Protein AF-A0AAD9B780-F1 (afdb_monomer)

InterPro domains:
  IPR011009 Protein kinase-like domain superfamily [SSF56112] (60-130)
  IPR047173 STE20-related kinase adapter protein alpha/beta-like [PTHR48014] (1-118)

Mean predicted aligned error: 17.2 Å

Solvent-accessible surface area (backbone atoms only — not comparable to full-atom values): 10379 Å² total; per-residue (Å²): 110,70,64,44,56,73,74,63,62,71,88,77,74,82,20,52,88,71,48,61,75,76,69,75,62,65,63,80,78,76,75,70,79,78,78,80,82,80,93,77,97,66,101,65,85,76,75,74,82,68,77,72,67,54,92,84,85,54,67,63,72,56,74,41,75,77,57,70,48,52,53,54,52,50,54,45,74,58,47,84,53,67,89,76,34,73,52,71,81,60,52,67,71,35,73,55,54,70,75,67,84,65,59,62,91,74,48,46,69,66,73,45,56,92,61,74,83,90,82,81,75,92,82,69,76,90,75,79,57,75,64,56,57,56,53,49,53,57,57,57,74,69,60,82,76,80,81,81,90,126

pLDDT: mean 75.27, std 20.15, range [36.12, 98.19]

Sequence (150 aa):
MLLEKLNGTVPCLLDTTTIPPEELSMTPSRSGADSGICEGPGAGSVRHSNGEPSSSSGGHPYNRTFSPHFHAFVELCLQRDPEKRPSATTLTGHPFFKQIKRRPSEALPELLRPVTPITNFEGTQPQDSNSGLASLESGLSHLEVDDWDF

Structure (mmCIF, N/CA/C/O backbone):
data_AF-A0AAD9B780-F1
#
_entry.id   AF-A0AAD9B780-F1
#
loop_
_atom_site.group_PDB
_atom_site.id
_atom_site.type_symbol
_atom_site.label_atom_id
_atom_site.label_alt_id
_atom_site.label_comp_id
_atom_site.label_asym_id
_atom_site.label_entity_id
_atom_site.label_seq_id
_atom_site.pdbx_PDB_ins_code
_atom_site.Cartn_x
_atom_site.Cartn_y
_atom_site.Cartn_z
_atom_site.occupancy
_atom_site.B_iso_or_equiv
_atom_site.auth_seq_id
_atom_site.auth_comp_id
_atom_site.auth_asym_id
_atom_site.auth_atom_id
_atom_site.pdbx_PDB_model_num
ATOM 1 N N . MET A 1 1 ? 0.316 -17.273 13.402 1.00 70.88 1 MET A N 1
ATOM 2 C CA . MET A 1 1 ? -0.607 -16.386 12.657 1.00 70.88 1 MET A CA 1
ATOM 3 C C . MET A 1 1 ? -1.888 -16.036 13.399 1.00 70.88 1 MET A C 1
ATOM 5 O O . MET A 1 1 ? -2.131 -14.850 13.587 1.00 70.88 1 MET A O 1
ATOM 9 N N . LEU A 1 2 ? -2.715 -16.995 13.842 1.00 89.62 2 LEU A N 1
ATOM 10 C CA . LEU A 1 2 ? -3.921 -16.642 14.615 1.00 89.62 2 LEU A CA 1
ATOM 11 C C . LEU A 1 2 ? -3.565 -15.976 15.953 1.00 89.62 2 LEU A C 1
ATOM 13 O O . LEU A 1 2 ? -4.076 -14.904 16.257 1.00 89.62 2 LEU A O 1
ATOM 17 N N . LEU A 1 3 ? -2.631 -16.571 16.703 1.00 92.81 3 LEU A N 1
ATOM 18 C CA . LEU A 1 3 ? -2.196 -16.045 17.997 1.00 92.81 3 LEU A CA 1
ATOM 19 C C . LEU A 1 3 ? -1.616 -14.625 17.892 1.00 92.81 3 LEU A C 1
ATOM 21 O O . LEU A 1 3 ? -1.966 -13.771 18.691 1.00 92.81 3 LEU A O 1
ATOM 25 N N . GLU A 1 4 ? -0.813 -14.336 16.866 1.00 91.31 4 GLU A N 1
ATOM 26 C CA . GLU A 1 4 ? -0.251 -12.995 16.617 1.00 91.31 4 GLU A CA 1
ATOM 27 C C . GLU A 1 4 ? -1.352 -11.950 16.392 1.00 91.31 4 GLU A C 1
ATOM 29 O O . GLU A 1 4 ? -1.335 -10.876 16.995 1.00 91.31 4 GLU A O 1
ATOM 34 N N . LYS A 1 5 ? -2.368 -12.290 15.585 1.00 90.38 5 LYS A N 1
ATOM 35 C CA . LYS A 1 5 ? -3.532 -11.420 15.362 1.00 90.38 5 LYS A CA 1
ATOM 36 C C . LYS A 1 5 ? -4.321 -11.193 16.650 1.00 90.38 5 LYS A C 1
ATOM 38 O O . LYS A 1 5 ? -4.708 -10.061 16.930 1.00 90.38 5 LYS A O 1
ATOM 43 N N . LEU A 1 6 ? -4.546 -12.243 17.444 1.00 90.25 6 LEU A N 1
ATOM 44 C CA . LEU A 1 6 ? -5.260 -12.142 18.721 1.00 90.25 6 LEU A CA 1
ATOM 45 C C . LEU A 1 6 ? -4.480 -11.308 19.742 1.00 90.25 6 LEU A C 1
ATOM 47 O O . LEU A 1 6 ? -5.077 -10.444 20.386 1.00 90.25 6 LEU A O 1
ATOM 51 N N . ASN A 1 7 ? -3.159 -11.472 19.792 1.00 91.50 7 ASN A N 1
ATOM 52 C CA . ASN A 1 7 ? -2.253 -10.722 20.663 1.00 91.50 7 ASN A CA 1
ATOM 53 C C . ASN A 1 7 ? -2.097 -9.251 20.254 1.00 91.50 7 ASN A C 1
ATOM 55 O O . ASN A 1 7 ? -1.564 -8.458 21.020 1.00 91.50 7 ASN A O 1
ATOM 59 N N . GLY A 1 8 ? -2.588 -8.863 19.073 1.00 88.56 8 GLY A N 1
ATOM 60 C CA . GLY A 1 8 ? -2.536 -7.477 18.608 1.00 88.56 8 GLY A CA 1
ATOM 61 C C . GLY A 1 8 ? -1.201 -7.086 17.998 1.00 88.56 8 GLY A C 1
ATOM 62 O O . GLY A 1 8 ? -0.944 -5.900 17.827 1.00 88.56 8 GLY A O 1
ATOM 63 N N . THR A 1 9 ? -0.377 -8.063 17.624 1.00 90.44 9 THR A N 1
ATOM 64 C CA . THR A 1 9 ? 0.803 -7.811 16.804 1.00 90.44 9 THR A CA 1
ATOM 65 C C . THR A 1 9 ? 0.348 -7.316 15.430 1.00 90.44 9 THR A C 1
ATOM 67 O O . THR A 1 9 ? -0.381 -8.012 14.717 1.00 90.44 9 THR A O 1
ATOM 70 N N . VAL A 1 10 ? 0.770 -6.107 15.059 1.00 90.06 10 VAL A N 1
ATOM 71 C CA . VAL A 1 10 ? 0.469 -5.497 13.759 1.00 90.06 10 VAL A CA 1
ATOM 72 C C . VAL A 1 10 ? 1.735 -5.542 12.901 1.00 90.06 10 VAL A C 1
ATOM 74 O O . VAL A 1 10 ? 2.767 -5.042 13.345 1.00 90.06 10 VAL A O 1
ATOM 77 N N . PRO A 1 11 ? 1.700 -6.143 11.697 1.00 91.75 11 PRO A N 1
ATOM 78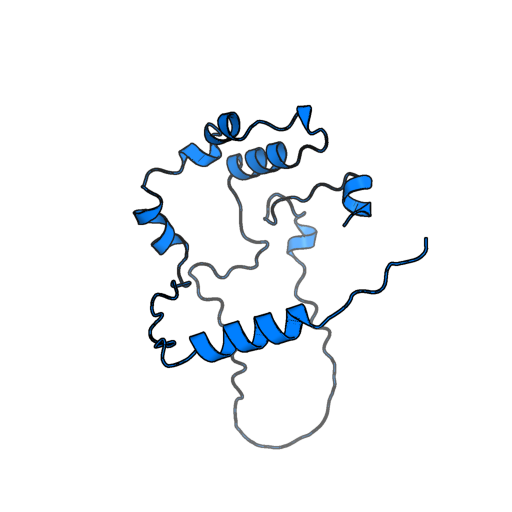 C CA . PRO A 1 11 ? 2.862 -6.146 10.819 1.00 91.75 11 PRO A CA 1
ATOM 79 C C . PRO A 1 11 ? 3.154 -4.730 10.310 1.00 91.75 11 PRO A C 1
ATOM 81 O O . PRO A 1 11 ? 2.234 -3.963 10.033 1.00 91.75 11 PRO A O 1
ATOM 84 N N . CYS A 1 12 ? 4.431 -4.398 10.142 1.00 91.19 12 CYS A N 1
ATOM 85 C CA . CYS A 1 12 ? 4.885 -3.131 9.573 1.00 91.19 12 CYS A CA 1
ATOM 86 C C . CYS A 1 12 ? 5.643 -3.353 8.254 1.00 91.19 12 CYS A C 1
ATOM 88 O O . CYS A 1 12 ? 6.025 -4.474 7.903 1.00 91.19 12 CYS A O 1
ATOM 90 N N . LEU A 1 13 ? 5.819 -2.280 7.482 1.00 92.50 13 LEU A N 1
ATOM 91 C CA . LEU A 1 13 ? 6.585 -2.319 6.240 1.00 92.50 13 LEU A CA 1
ATOM 92 C C . LEU A 1 13 ? 8.066 -2.499 6.543 1.00 92.50 13 LEU A C 1
ATOM 94 O O . LEU A 1 13 ? 8.645 -1.666 7.216 1.00 92.50 13 LEU A O 1
ATOM 98 N N . LEU A 1 14 ? 8.687 -3.533 5.981 1.00 89.88 14 LEU A N 1
ATOM 99 C CA . LEU A 1 14 ? 10.091 -3.835 6.239 1.00 89.88 14 LEU A CA 1
ATOM 100 C C . LEU A 1 14 ? 11.034 -2.835 5.550 1.00 89.88 14 LEU A C 1
ATOM 102 O O . LEU A 1 14 ? 11.346 -2.997 4.359 1.00 89.88 14 LEU A O 1
ATOM 106 N N . ASP A 1 15 ? 11.460 -1.817 6.296 1.00 89.62 15 ASP A N 1
ATOM 107 C CA . ASP A 1 15 ? 12.358 -0.750 5.855 1.00 89.62 15 ASP A CA 1
ATOM 108 C C . ASP A 1 15 ? 13.166 -0.142 7.021 1.00 89.62 15 ASP A C 1
ATOM 110 O O . ASP A 1 15 ? 12.941 -0.449 8.190 1.00 89.62 15 ASP A O 1
ATOM 114 N N . THR A 1 16 ? 14.107 0.745 6.700 1.00 88.19 16 THR A N 1
ATOM 115 C CA . THR A 1 16 ? 14.955 1.451 7.686 1.00 88.19 16 THR A CA 1
ATOM 116 C C . THR A 1 16 ? 14.193 2.250 8.749 1.00 88.19 16 THR A C 1
ATOM 118 O O . THR A 1 16 ? 14.769 2.575 9.780 1.00 88.19 16 THR A O 1
ATOM 121 N N . THR A 1 17 ? 12.925 2.606 8.521 1.00 85.25 17 THR A N 1
ATOM 122 C CA . THR A 1 17 ? 12.140 3.432 9.456 1.00 85.25 17 THR A CA 1
ATOM 123 C C . THR A 1 17 ? 11.408 2.615 10.516 1.00 85.25 17 THR A C 1
ATOM 125 O O . THR A 1 17 ? 10.917 3.179 11.491 1.00 85.25 17 THR A O 1
ATOM 128 N N . THR A 1 18 ? 11.332 1.297 10.337 1.00 83.75 18 THR A N 1
ATOM 129 C CA . THR A 1 18 ? 10.568 0.382 11.200 1.00 83.75 18 THR A CA 1
ATOM 130 C C . THR A 1 18 ? 11.446 -0.587 11.982 1.00 83.75 18 THR A C 1
ATOM 132 O O . THR A 1 18 ? 10.956 -1.232 12.907 1.00 83.75 18 THR A O 1
ATOM 135 N N . ILE A 1 19 ? 12.729 -0.677 11.630 1.00 77.00 19 ILE A N 1
ATOM 136 C CA . ILE A 1 19 ? 13.709 -1.569 12.246 1.00 77.00 19 ILE A CA 1
ATOM 137 C C . ILE A 1 19 ? 14.711 -0.713 13.031 1.00 77.0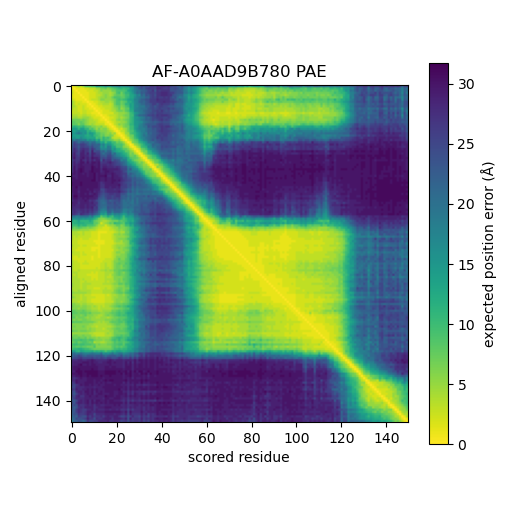0 19 ILE A C 1
ATOM 139 O O . ILE A 1 19 ? 15.265 0.231 12.459 1.00 77.00 19 ILE A O 1
ATOM 143 N N . PRO A 1 20 ? 14.962 -1.006 14.318 1.00 70.62 20 PRO A N 1
ATOM 144 C CA . PRO A 1 20 ? 15.950 -0.274 15.099 1.00 70.62 20 PRO A CA 1
ATOM 145 C C . PRO A 1 20 ? 17.363 -0.427 14.497 1.00 70.62 20 PRO A C 1
ATOM 147 O O . PRO A 1 20 ? 17.689 -1.489 13.957 1.00 70.62 20 PRO A O 1
ATOM 150 N N . PRO A 1 21 ? 18.225 0.606 14.582 1.00 65.38 21 PRO A N 1
ATOM 151 C CA . PRO A 1 21 ? 19.557 0.603 13.967 1.00 65.38 21 PRO A CA 1
ATOM 152 C C . PRO A 1 21 ? 20.423 -0.607 14.338 1.00 65.38 21 PRO A C 1
ATOM 154 O O . PRO A 1 21 ? 21.229 -1.070 13.531 1.00 65.38 21 PRO A O 1
ATOM 157 N N . GLU A 1 22 ? 20.239 -1.140 15.545 1.00 66.00 22 GLU A N 1
ATOM 158 C CA . GLU A 1 22 ? 20.962 -2.293 16.073 1.00 66.00 22 GLU A CA 1
ATOM 159 C C . GLU A 1 22 ? 20.679 -3.574 15.264 1.00 66.00 22 GLU A C 1
ATOM 161 O O . GLU A 1 22 ? 21.595 -4.358 15.007 1.00 66.00 22 GLU A O 1
ATOM 166 N N . GLU A 1 23 ? 19.447 -3.754 14.779 1.00 66.31 23 GLU A N 1
ATOM 167 C CA . GLU A 1 23 ? 19.019 -4.922 13.993 1.00 66.31 23 GLU A CA 1
ATOM 168 C C . GLU A 1 23 ? 19.441 -4.838 12.516 1.00 66.31 23 GLU A C 1
ATOM 170 O O . GLU A 1 23 ? 19.595 -5.863 11.851 1.00 66.31 23 GLU A O 1
ATOM 175 N N . LEU A 1 24 ? 19.713 -3.631 12.009 1.00 60.59 24 LEU A N 1
ATOM 176 C CA . LEU A 1 24 ? 20.218 -3.400 10.647 1.00 60.59 24 LEU A CA 1
ATOM 177 C C . LEU A 1 24 ? 21.681 -3.845 10.471 1.00 60.59 24 LEU A C 1
ATOM 179 O O . LEU A 1 24 ? 22.145 -4.027 9.345 1.00 60.59 24 LEU A O 1
ATOM 183 N N . SER A 1 25 ? 22.410 -4.011 11.580 1.00 60.28 25 SER A N 1
ATOM 184 C CA . SER A 1 25 ? 23.830 -4.378 11.605 1.00 60.28 25 SER A CA 1
ATOM 185 C C . SER A 1 25 ? 24.091 -5.884 11.654 1.00 60.28 25 SER A C 1
ATOM 187 O O . SER A 1 25 ? 25.255 -6.287 11.697 1.00 60.28 25 SER A O 1
ATOM 189 N N . MET A 1 26 ? 23.037 -6.714 11.643 1.00 53.72 26 MET A N 1
ATOM 190 C CA . MET A 1 26 ? 23.148 -8.174 11.659 1.00 53.72 26 MET A CA 1
ATOM 191 C C . MET A 1 26 ? 23.866 -8.652 10.391 1.00 53.72 26 MET A C 1
ATOM 193 O O . MET A 1 26 ? 23.259 -8.991 9.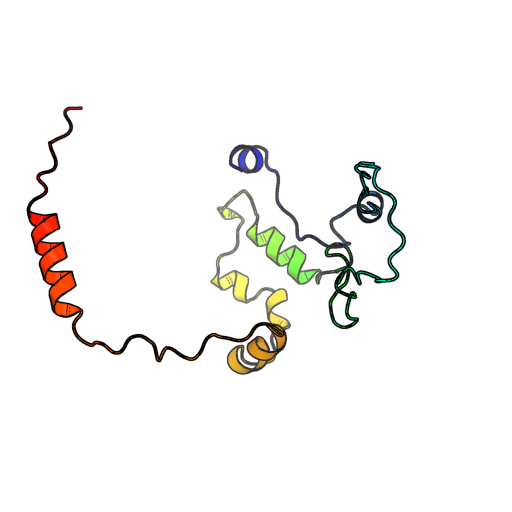376 1.00 53.72 26 MET A O 1
ATOM 197 N N . THR A 1 27 ? 25.198 -8.674 10.452 1.00 55.03 27 THR A N 1
ATOM 198 C CA . THR A 1 27 ? 26.046 -9.398 9.514 1.00 55.03 27 THR A CA 1
ATOM 199 C C . THR A 1 27 ? 25.486 -10.810 9.421 1.00 55.03 27 THR A C 1
ATOM 201 O O . THR A 1 27 ? 25.220 -11.383 10.482 1.00 55.03 27 THR A O 1
ATOM 204 N N . PRO A 1 28 ? 25.305 -11.397 8.223 1.00 51.62 28 PRO A N 1
ATOM 205 C CA . PRO A 1 28 ? 24.945 -12.800 8.125 1.00 51.62 28 PRO A CA 1
ATOM 206 C C . PRO A 1 2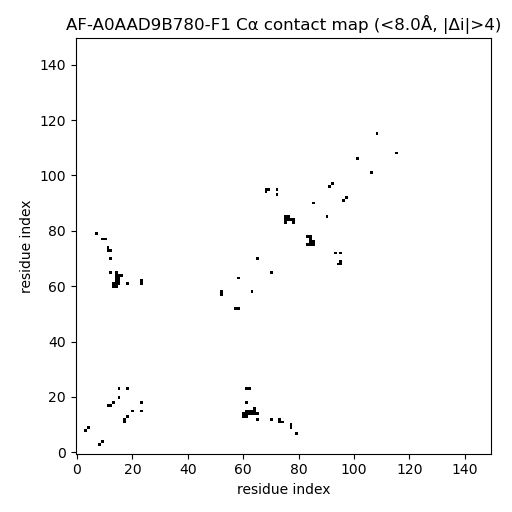8 ? 25.952 -13.567 8.970 1.00 51.62 28 PRO A C 1
ATOM 208 O O . PRO A 1 28 ? 27.141 -13.584 8.638 1.00 51.62 28 PRO A O 1
ATOM 211 N N . SER A 1 29 ? 25.503 -14.121 10.099 1.00 44.16 29 SER A N 1
ATOM 212 C CA . SER A 1 29 ? 26.320 -15.017 10.894 1.00 44.16 29 SER A CA 1
ATOM 213 C C . SER A 1 29 ? 26.684 -16.144 9.953 1.00 44.16 29 SER A C 1
ATOM 215 O O . SER A 1 29 ? 25.878 -17.027 9.660 1.00 44.16 29 SER A O 1
ATOM 217 N N . ARG A 1 30 ? 27.905 -16.084 9.421 1.00 53.62 30 ARG A N 1
ATOM 218 C CA . ARG A 1 30 ? 28.570 -17.243 8.859 1.00 53.62 30 ARG A CA 1
ATOM 219 C C . ARG A 1 30 ? 28.815 -18.123 10.071 1.00 53.62 30 ARG A C 1
ATOM 221 O O . ARG A 1 30 ? 29.895 -18.097 10.651 1.00 53.62 30 ARG A O 1
ATOM 228 N N . SER A 1 31 ? 27.791 -18.863 10.485 1.00 44.38 31 SER A N 1
ATOM 229 C CA . SER A 1 31 ? 27.997 -20.121 11.174 1.00 44.38 31 SER A CA 1
ATOM 230 C C . SER 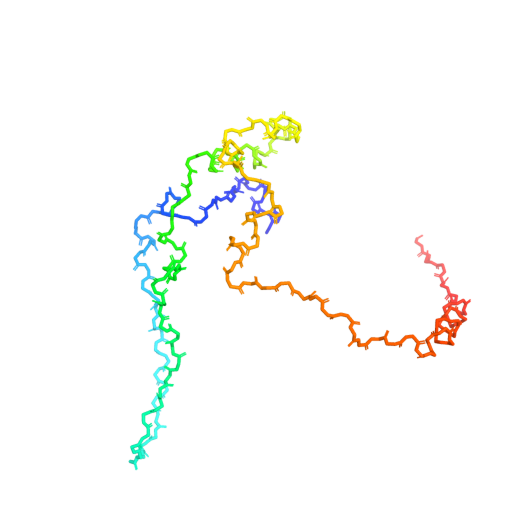A 1 31 ? 28.780 -20.961 10.178 1.00 44.38 31 SER A C 1
ATOM 232 O O . SER A 1 31 ? 28.221 -21.595 9.286 1.00 44.38 31 SER A O 1
ATOM 234 N N . GLY A 1 32 ? 30.103 -20.808 10.236 1.00 49.09 32 GLY A N 1
ATOM 235 C CA . GLY A 1 32 ? 31.038 -21.659 9.544 1.00 49.09 32 GLY A CA 1
ATOM 236 C C . GLY A 1 32 ? 30.782 -23.050 10.077 1.00 49.09 32 GLY A C 1
ATOM 237 O O . GLY A 1 32 ? 31.150 -23.351 11.205 1.00 49.09 32 GLY A O 1
ATOM 238 N N . ALA A 1 33 ? 30.103 -23.867 9.280 1.00 49.09 33 ALA A N 1
ATOM 239 C CA . ALA A 1 33 ? 30.286 -25.294 9.386 1.00 49.09 33 ALA A CA 1
ATOM 240 C C . ALA A 1 33 ? 31.734 -25.538 8.954 1.00 49.09 33 ALA A C 1
ATOM 242 O O . ALA A 1 33 ? 32.071 -25.502 7.769 1.00 49.09 33 ALA A O 1
ATOM 243 N N . ASP A 1 34 ? 32.601 -25.683 9.944 1.00 54.19 34 ASP A N 1
ATOM 244 C CA . ASP A 1 34 ? 33.988 -26.097 9.835 1.00 54.19 34 ASP A CA 1
ATOM 245 C C . ASP A 1 34 ? 34.073 -27.581 9.458 1.00 54.19 34 ASP A C 1
ATOM 247 O O . ASP A 1 34 ? 34.734 -28.378 10.108 1.00 54.19 34 ASP A O 1
ATOM 251 N 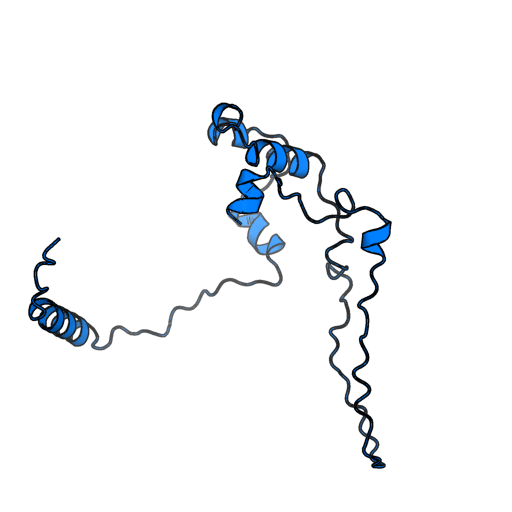N . SER A 1 35 ? 33.438 -27.999 8.366 1.00 52.78 35 SER A N 1
ATOM 252 C CA . SER A 1 35 ? 33.764 -29.307 7.797 1.00 52.78 35 SER A CA 1
ATOM 253 C C . SER A 1 35 ? 35.064 -29.186 7.011 1.00 52.78 35 SER A C 1
ATOM 255 O O . SER A 1 35 ? 35.086 -29.081 5.786 1.00 52.78 35 SER A O 1
ATOM 257 N N . GLY A 1 36 ? 36.169 -29.151 7.755 1.00 50.50 36 GLY A N 1
ATOM 258 C CA . GLY A 1 36 ? 37.481 -29.454 7.219 1.00 50.50 36 GLY A CA 1
ATOM 259 C C . GLY A 1 36 ? 37.518 -30.909 6.765 1.00 50.50 36 GLY A C 1
ATOM 260 O O . GLY A 1 36 ? 37.172 -31.796 7.536 1.00 50.50 36 GLY A O 1
ATOM 261 N N . ILE A 1 37 ? 37.915 -31.142 5.513 1.00 48.53 37 ILE A N 1
ATOM 262 C CA . ILE A 1 37 ? 39.093 -31.940 5.131 1.00 48.53 37 ILE A CA 1
ATOM 263 C C . ILE A 1 37 ? 38.977 -32.410 3.673 1.00 48.53 37 ILE A C 1
ATOM 265 O O . ILE A 1 37 ? 38.046 -33.121 3.315 1.00 48.53 37 ILE A O 1
ATOM 269 N N . CYS A 1 38 ? 39.931 -32.002 2.833 1.00 40.31 38 CYS A N 1
ATOM 270 C CA . CYS A 1 38 ? 40.692 -32.870 1.924 1.00 40.31 38 CYS A CA 1
ATOM 271 C C . CYS A 1 38 ? 41.636 -31.980 1.101 1.00 40.31 38 CYS A C 1
ATOM 273 O O . CYS A 1 38 ? 41.190 -31.105 0.358 1.00 40.31 38 CYS A O 1
ATOM 275 N N . GLU A 1 39 ? 42.942 -32.176 1.268 1.00 51.31 39 GLU A N 1
ATOM 276 C CA . GLU A 1 39 ? 43.959 -31.555 0.424 1.00 51.31 39 GLU A CA 1
ATOM 277 C C . GLU A 1 39 ? 43.913 -32.111 -1.005 1.00 51.31 39 GLU A C 1
ATOM 279 O O . GLU A 1 39 ? 43.801 -33.317 -1.218 1.00 51.31 39 GLU A O 1
ATOM 284 N N . GLY A 1 40 ? 44.082 -31.231 -1.992 1.00 42.62 40 GLY A N 1
ATOM 285 C CA . GLY A 1 40 ? 44.356 -31.606 -3.376 1.00 42.62 40 GLY A CA 1
ATOM 286 C C . GLY A 1 40 ? 44.866 -30.400 -4.173 1.00 42.62 40 GLY A C 1
ATOM 287 O O . GLY A 1 40 ? 44.178 -29.378 -4.213 1.00 42.62 40 GLY A O 1
ATOM 288 N N . PRO A 1 41 ? 46.054 -30.458 -4.807 1.00 47.97 41 PRO A N 1
ATOM 289 C CA . PRO A 1 41 ? 46.596 -29.334 -5.553 1.00 47.97 41 PRO A CA 1
ATOM 290 C C . PRO A 1 41 ? 45.981 -29.328 -6.954 1.00 47.97 41 PRO A C 1
ATOM 292 O O . PRO A 1 41 ? 46.371 -30.090 -7.835 1.00 47.97 41 PRO A O 1
ATOM 295 N N . GLY A 1 42 ? 44.997 -28.463 -7.165 1.00 40.00 42 GLY A N 1
ATOM 296 C CA . GLY A 1 42 ? 44.383 -28.254 -8.469 1.00 40.00 42 GLY A CA 1
ATOM 297 C C . GLY A 1 42 ? 43.929 -26.814 -8.592 1.00 40.00 42 GLY A C 1
ATOM 298 O O . GLY A 1 42 ? 42.906 -26.430 -8.035 1.00 40.00 42 GLY A O 1
ATOM 299 N N . ALA A 1 43 ? 44.713 -26.005 -9.303 1.00 49.66 43 ALA A N 1
ATOM 300 C CA . ALA A 1 43 ? 44.370 -24.638 -9.655 1.00 49.66 43 ALA A CA 1
ATOM 301 C C . ALA A 1 43 ? 43.090 -24.624 -10.506 1.00 49.66 43 ALA A C 1
ATOM 303 O O . ALA A 1 43 ? 43.115 -24.809 -11.718 1.00 49.66 43 ALA A O 1
ATOM 304 N N . GLY A 1 44 ? 41.962 -24.407 -9.845 1.00 41.34 44 GLY A N 1
ATOM 305 C CA . GLY A 1 44 ? 40.664 -24.205 -10.460 1.00 41.34 44 GLY A CA 1
ATOM 306 C C . GLY A 1 44 ? 39.862 -23.350 -9.509 1.00 41.34 44 GLY A C 1
ATOM 307 O O . GLY A 1 44 ? 39.163 -23.869 -8.648 1.00 41.34 44 GLY A O 1
ATOM 308 N N . SER A 1 45 ? 40.038 -22.032 -9.613 1.00 41.09 45 SER A N 1
ATOM 309 C CA . SER A 1 45 ? 39.232 -21.051 -8.893 1.00 41.09 45 SER A CA 1
ATOM 310 C C . SER A 1 45 ? 37.766 -21.288 -9.258 1.00 41.09 45 SER A C 1
ATOM 312 O O . SER A 1 45 ? 37.281 -20.815 -10.287 1.00 41.09 45 SER A O 1
ATOM 314 N N . VAL A 1 46 ? 37.077 -22.084 -8.437 1.00 44.09 46 VAL A N 1
ATOM 315 C CA . VAL A 1 46 ? 35.625 -22.191 -8.423 1.00 44.09 46 VAL A CA 1
ATOM 316 C C . VAL A 1 46 ? 35.149 -20.802 -8.044 1.00 44.09 46 VAL A C 1
ATOM 318 O O . VAL A 1 46 ? 35.131 -20.410 -6.878 1.00 44.09 46 VAL A O 1
ATOM 321 N N . ARG A 1 47 ? 34.836 -20.009 -9.068 1.00 44.75 47 ARG A N 1
ATOM 322 C CA . ARG A 1 47 ? 34.054 -18.795 -8.910 1.00 44.75 47 ARG A CA 1
ATOM 323 C C . ARG A 1 47 ? 32.708 -19.255 -8.376 1.00 44.75 47 ARG A C 1
ATOM 325 O O . ARG A 1 47 ? 31.835 -19.646 -9.143 1.00 44.75 47 ARG A O 1
ATOM 332 N N . HIS A 1 48 ? 32.559 -19.240 -7.056 1.00 38.47 48 HIS A N 1
ATOM 333 C CA . HIS A 1 48 ? 31.248 -19.135 -6.448 1.00 38.47 48 HIS A CA 1
ATOM 334 C C . HIS A 1 48 ? 30.607 -17.920 -7.109 1.00 38.47 48 HIS A C 1
ATOM 336 O O . HIS A 1 48 ? 31.052 -16.791 -6.901 1.00 38.47 48 HIS A O 1
ATOM 342 N N . SER A 1 49 ? 29.620 -18.157 -7.969 1.00 43.34 49 SER A N 1
ATOM 343 C CA . SER A 1 49 ? 28.727 -17.137 -8.500 1.00 43.34 49 SER A CA 1
ATOM 344 C C . SER A 1 49 ? 27.857 -16.640 -7.348 1.00 43.34 49 SER A C 1
ATOM 346 O O . SER A 1 49 ? 26.658 -16.895 -7.286 1.00 43.34 49 SER A O 1
ATOM 348 N N . ASN A 1 50 ? 28.494 -15.994 -6.375 1.00 42.66 50 ASN A N 1
ATOM 349 C CA . ASN A 1 50 ? 27.823 -15.148 -5.423 1.00 42.66 50 ASN A CA 1
ATOM 350 C C . ASN A 1 50 ? 27.446 -13.919 -6.240 1.00 42.66 50 ASN A C 1
ATOM 352 O O . ASN A 1 50 ? 28.329 -13.160 -6.638 1.00 42.66 50 ASN A O 1
ATOM 356 N N . GLY A 1 51 ? 26.164 -13.834 -6.604 1.00 41.31 51 GLY A N 1
ATOM 357 C CA . GLY A 1 51 ? 25.614 -12.747 -7.399 1.00 41.31 51 GLY A CA 1
ATOM 358 C C . GLY A 1 51 ? 26.140 -11.417 -6.883 1.00 41.31 51 GLY A C 1
ATOM 359 O O . GLY A 1 51 ? 25.868 -11.021 -5.752 1.00 41.31 51 GLY A O 1
ATOM 360 N N . GLU A 1 52 ? 26.953 -10.778 -7.712 1.00 36.12 52 GLU A N 1
ATOM 361 C CA . GLU A 1 52 ? 27.433 -9.427 -7.502 1.00 36.12 52 GLU A CA 1
ATOM 362 C C . GLU A 1 52 ? 26.202 -8.531 -7.281 1.00 36.12 52 GLU A C 1
ATOM 364 O O . GLU A 1 52 ? 25.274 -8.588 -8.102 1.00 36.12 52 GLU A O 1
ATOM 369 N N . PRO A 1 53 ? 26.118 -7.757 -6.178 1.00 43.34 53 PRO A N 1
ATOM 370 C CA . PRO A 1 53 ? 25.010 -6.844 -5.947 1.00 43.34 53 PRO A CA 1
ATOM 371 C C . PRO A 1 53 ? 25.109 -5.740 -6.994 1.00 43.34 53 PRO A C 1
ATOM 373 O O . PRO A 1 53 ? 25.776 -4.725 -6.820 1.00 43.34 53 PRO A O 1
ATOM 376 N N . SER A 1 54 ? 24.479 -5.997 -8.134 1.00 40.62 54 SER A N 1
ATOM 377 C CA . SER A 1 54 ? 24.425 -5.081 -9.254 1.00 40.62 54 SER A CA 1
ATOM 378 C C . SER A 1 54 ? 23.762 -3.795 -8.772 1.00 40.62 54 SER A C 1
ATOM 380 O O . SER A 1 54 ? 22.605 -3.785 -8.339 1.00 40.62 54 SER A O 1
ATOM 382 N N . SER A 1 55 ? 24.535 -2.715 -8.827 1.00 50.88 55 SER A N 1
ATOM 383 C CA . SER A 1 55 ? 24.190 -1.340 -8.471 1.00 50.88 55 SER A CA 1
ATOM 384 C C . SER A 1 55 ? 23.097 -0.755 -9.370 1.00 50.88 55 SER A C 1
ATOM 386 O O . SER A 1 55 ? 23.327 0.187 -10.123 1.00 50.88 55 SER A O 1
ATOM 388 N N . SER A 1 56 ? 21.889 -1.308 -9.298 1.00 51.31 56 SER A N 1
ATOM 389 C CA . SER A 1 56 ? 20.681 -0.644 -9.805 1.00 51.31 56 SER A CA 1
ATOM 390 C C . SER A 1 56 ? 19.440 -0.840 -8.927 1.00 51.31 56 SER A C 1
ATOM 392 O O . SER A 1 56 ? 18.577 0.029 -8.949 1.00 51.31 56 SER A O 1
ATOM 394 N N . SER A 1 57 ? 19.382 -1.869 -8.069 1.00 53.00 57 SER A N 1
ATOM 395 C CA . SER A 1 57 ? 18.379 -1.995 -6.985 1.00 53.00 57 SER A CA 1
ATOM 396 C C . SER A 1 57 ? 18.653 -3.201 -6.061 1.00 53.00 57 SER A C 1
ATOM 398 O O . SER A 1 57 ? 17.728 -3.896 -5.651 1.00 53.00 57 SER A O 1
ATOM 400 N N . GLY A 1 58 ? 19.926 -3.508 -5.783 1.00 48.03 58 GLY A N 1
ATOM 401 C CA . GLY A 1 58 ? 20.365 -4.735 -5.094 1.00 48.03 58 GLY A CA 1
ATOM 402 C C . GLY A 1 58 ? 20.913 -4.528 -3.677 1.00 48.03 58 GLY A C 1
ATOM 403 O O . GLY A 1 58 ? 21.862 -5.203 -3.291 1.00 48.03 58 GLY A O 1
ATOM 404 N N . GLY A 1 59 ? 20.388 -3.559 -2.921 1.00 62.09 59 GLY A N 1
ATOM 405 C CA . GLY A 1 59 ? 20.761 -3.363 -1.515 1.00 62.09 59 GLY A CA 1
ATOM 406 C C . GLY A 1 59 ? 20.107 -4.398 -0.592 1.00 62.09 59 GLY A C 1
ATOM 407 O O . GLY A 1 59 ? 19.079 -4.978 -0.940 1.00 62.09 59 GLY A O 1
ATOM 408 N N . HIS A 1 60 ? 20.674 -4.608 0.603 1.00 67.69 60 HIS A N 1
ATOM 409 C CA . HIS A 1 60 ? 20.032 -5.383 1.675 1.00 67.69 60 HIS A CA 1
ATOM 410 C C . HIS A 1 60 ? 18.554 -4.957 1.803 1.00 67.69 60 HIS A C 1
ATOM 412 O O . HIS A 1 60 ? 18.306 -3.751 1.839 1.00 67.69 60 HIS A O 1
ATOM 418 N N . PRO A 1 61 ? 17.562 -5.870 1.904 1.00 69.31 61 PRO A N 1
ATOM 419 C CA . PRO A 1 61 ? 16.143 -5.498 2.014 1.00 69.31 61 PRO A CA 1
ATOM 420 C C . PRO A 1 61 ? 15.822 -4.522 3.156 1.00 69.31 61 PRO A C 1
ATOM 422 O O . PRO A 1 61 ? 14.785 -3.868 3.110 1.00 69.31 61 PRO A O 1
ATOM 425 N N . TYR A 1 62 ? 16.713 -4.398 4.143 1.00 69.12 62 TYR A N 1
ATOM 426 C CA . TYR A 1 62 ? 16.600 -3.467 5.258 1.00 69.12 62 TYR A CA 1
ATOM 427 C C . TYR A 1 62 ? 17.137 -2.057 4.965 1.00 69.12 62 TYR A C 1
ATOM 429 O O . TYR A 1 62 ? 16.863 -1.154 5.736 1.00 69.12 62 TYR A O 1
ATOM 437 N N . ASN A 1 63 ? 17.843 -1.837 3.849 1.00 80.50 63 ASN A N 1
ATOM 438 C CA . ASN A 1 63 ? 18.403 -0.533 3.455 1.00 80.50 63 ASN A CA 1
ATOM 439 C C . ASN A 1 63 ? 17.465 0.306 2.576 1.00 80.50 63 ASN A C 1
ATOM 441 O O . ASN A 1 63 ? 17.851 1.371 2.098 1.00 80.50 63 ASN A O 1
ATOM 445 N N . ARG A 1 64 ? 16.243 -0.167 2.315 1.00 85.69 64 ARG A N 1
ATOM 446 C CA . ARG A 1 64 ? 15.233 0.630 1.610 1.00 85.69 64 ARG A CA 1
ATOM 447 C C . ARG A 1 64 ? 14.492 1.543 2.582 1.00 85.69 64 ARG A C 1
ATOM 449 O O . ARG A 1 64 ? 14.458 1.296 3.788 1.00 85.69 64 ARG A O 1
ATOM 456 N N . THR A 1 65 ? 13.867 2.573 2.033 1.00 91.38 65 THR A N 1
ATOM 457 C CA . THR A 1 65 ? 12.997 3.497 2.765 1.00 91.38 65 THR A CA 1
ATOM 458 C C . THR A 1 65 ? 11.744 3.717 1.937 1.00 91.38 65 THR A C 1
ATOM 460 O O . THR A 1 65 ? 11.828 4.051 0.752 1.00 91.38 65 THR A O 1
ATOM 463 N N . PHE A 1 66 ? 10.578 3.522 2.543 1.00 94.12 66 PHE A N 1
ATOM 464 C CA . PHE A 1 66 ? 9.303 3.827 1.910 1.00 94.12 66 PHE A CA 1
ATOM 465 C C . PHE A 1 66 ? 8.847 5.256 2.215 1.00 94.12 66 PHE A C 1
ATOM 467 O O . PHE A 1 66 ? 9.307 5.901 3.154 1.00 94.12 66 PHE A O 1
ATOM 474 N N . SER A 1 67 ? 7.922 5.776 1.405 1.00 95.50 67 SER A N 1
ATOM 475 C CA . SER A 1 67 ? 7.375 7.110 1.656 1.00 95.50 67 SER A CA 1
ATOM 476 C C . SER A 1 67 ? 6.491 7.120 2.915 1.00 95.50 67 SER A C 1
ATOM 478 O O . SER A 1 67 ? 5.779 6.142 3.163 1.00 95.50 67 SER A O 1
ATOM 480 N N . PRO A 1 68 ? 6.426 8.238 3.663 1.00 96.12 68 PRO A N 1
ATOM 481 C CA . PRO A 1 68 ? 5.529 8.366 4.816 1.00 96.12 68 PRO A CA 1
ATOM 482 C C . PRO A 1 68 ? 4.058 8.104 4.466 1.00 96.12 68 PRO A C 1
ATOM 484 O O . PRO A 1 68 ? 3.312 7.517 5.243 1.00 96.12 68 PRO A O 1
ATOM 487 N N . HIS A 1 69 ? 3.644 8.480 3.252 1.00 98.00 69 HIS A N 1
ATOM 488 C CA . HIS A 1 69 ? 2.298 8.207 2.757 1.00 98.00 69 HIS A CA 1
ATOM 489 C C . HIS A 1 69 ? 2.030 6.708 2.570 1.00 98.00 69 HIS A C 1
ATOM 491 O O . HIS A 1 69 ? 0.885 6.289 2.700 1.00 98.00 69 HIS A O 1
ATOM 497 N N . PHE A 1 70 ? 3.044 5.892 2.262 1.00 97.44 70 PHE A N 1
ATOM 498 C CA . PHE A 1 70 ? 2.855 4.445 2.182 1.00 97.44 70 PHE A CA 1
ATOM 499 C C . PHE A 1 70 ? 2.677 3.830 3.575 1.00 97.44 70 PHE A C 1
ATOM 501 O O . PHE A 1 70 ? 1.763 3.033 3.767 1.00 97.44 70 PHE A O 1
ATOM 508 N N . HIS A 1 71 ? 3.473 4.269 4.555 1.00 97.06 71 HIS A N 1
ATOM 509 C CA . HIS A 1 71 ? 3.323 3.863 5.958 1.00 97.06 71 HIS A CA 1
ATOM 510 C C . HIS A 1 71 ? 1.928 4.190 6.502 1.00 97.06 71 HIS A C 1
ATOM 512 O O . HIS A 1 71 ? 1.223 3.288 6.950 1.00 97.06 71 HIS A O 1
ATOM 518 N N . ALA A 1 72 ? 1.475 5.438 6.344 1.00 96.88 72 ALA A N 1
ATOM 519 C CA . ALA A 1 72 ? 0.139 5.860 6.776 1.00 96.88 72 ALA A CA 1
ATOM 520 C C . ALA A 1 72 ? -0.988 5.069 6.082 1.00 96.88 72 ALA A C 1
ATOM 522 O O . ALA A 1 72 ? -1.967 4.675 6.712 1.00 96.88 72 ALA A O 1
ATOM 523 N N . PHE A 1 73 ? -0.838 4.791 4.783 1.00 98.00 73 PHE A N 1
ATOM 524 C CA . PHE A 1 73 ? -1.792 3.972 4.034 1.00 98.00 73 PHE A CA 1
ATOM 525 C C . PHE A 1 73 ? -1.909 2.553 4.615 1.00 98.00 73 PHE A C 1
ATOM 527 O O . PHE A 1 73 ? -3.020 2.055 4.811 1.00 98.00 73 PHE A O 1
ATOM 534 N N . VAL A 1 74 ? -0.777 1.902 4.900 1.00 97.19 74 VAL A N 1
ATOM 535 C CA . VAL A 1 74 ? -0.747 0.540 5.452 1.00 97.19 74 VAL A CA 1
ATOM 536 C C . VAL A 1 74 ? -1.308 0.509 6.874 1.00 97.19 74 VAL A C 1
ATOM 538 O O . VAL A 1 74 ? -2.090 -0.385 7.189 1.00 97.19 74 VAL A O 1
ATOM 541 N N . GLU A 1 75 ? -1.000 1.504 7.705 1.00 95.75 75 GLU A N 1
ATOM 542 C CA . GLU A 1 75 ? -1.524 1.616 9.072 1.00 95.75 75 GLU A CA 1
ATOM 543 C C . GLU A 1 75 ? -3.058 1.731 9.109 1.00 95.75 75 GLU A C 1
ATOM 545 O O . GLU A 1 75 ? -3.720 1.055 9.903 1.00 95.75 75 GLU A O 1
ATOM 550 N N . LEU A 1 76 ? -3.648 2.513 8.197 1.00 97.00 76 LEU A N 1
ATOM 551 C CA . LEU A 1 76 ? -5.104 2.574 8.022 1.00 97.00 76 LEU A CA 1
ATOM 552 C C . LEU A 1 76 ? -5.680 1.214 7.603 1.00 97.00 76 LEU A C 1
ATOM 554 O O . LEU A 1 76 ? -6.729 0.793 8.094 1.00 97.00 76 LEU A O 1
ATOM 558 N N . CYS A 1 77 ? -4.983 0.499 6.718 1.00 96.88 77 CYS A N 1
ATOM 559 C CA . CYS A 1 77 ? -5.404 -0.817 6.240 1.00 96.88 77 CYS A CA 1
ATOM 560 C C . CYS A 1 77 ? -5.225 -1.934 7.273 1.00 96.88 77 CYS A C 1
ATOM 562 O O . CYS A 1 77 ? -5.789 -3.007 7.081 1.00 96.88 77 CYS A O 1
ATOM 564 N N . LEU A 1 78 ? -4.455 -1.728 8.341 1.00 95.69 78 LEU A N 1
ATOM 565 C CA . LEU A 1 78 ? -4.157 -2.746 9.352 1.00 95.69 78 LEU A CA 1
ATOM 566 C C . LEU A 1 78 ? -4.819 -2.479 10.707 1.00 95.69 78 LEU A C 1
ATOM 568 O O . LEU A 1 78 ? -4.547 -3.198 11.667 1.00 95.69 78 LEU A O 1
ATOM 572 N N . GLN A 1 79 ? -5.747 -1.518 10.775 1.00 95.56 79 GLN A N 1
ATOM 573 C CA . GLN A 1 79 ? -6.592 -1.318 11.952 1.00 95.56 79 GLN A CA 1
ATOM 574 C C . GLN A 1 79 ? -7.267 -2.636 12.361 1.00 95.56 79 GLN A C 1
ATOM 576 O O . GLN A 1 79 ? -7.840 -3.342 11.520 1.00 95.56 79 GLN A O 1
ATOM 581 N N . ARG A 1 80 ? -7.153 -2.968 13.655 1.00 93.12 80 ARG A N 1
ATOM 582 C CA . ARG A 1 80 ? -7.746 -4.172 14.261 1.00 93.12 80 ARG A CA 1
ATOM 583 C C . ARG A 1 80 ? -9.266 -4.076 14.327 1.00 93.12 80 ARG A C 1
ATOM 585 O O . ARG A 1 80 ? -9.948 -5.073 14.125 1.00 93.12 80 ARG A O 1
ATOM 592 N N . ASP A 1 81 ? -9.759 -2.884 14.639 1.00 94.31 81 ASP A N 1
ATOM 593 C CA . ASP A 1 81 ? -11.179 -2.563 14.639 1.00 94.31 81 ASP A CA 1
ATOM 594 C C . ASP A 1 81 ? -11.640 -2.329 13.188 1.00 94.31 81 ASP A C 1
ATOM 596 O O . ASP A 1 81 ? -11.146 -1.390 12.550 1.00 94.31 81 ASP A O 1
ATOM 600 N N . PRO A 1 82 ? -12.528 -3.177 12.637 1.00 95.62 82 PRO A N 1
ATOM 601 C CA . PRO A 1 82 ? -12.967 -3.057 11.251 1.00 95.62 82 PRO A CA 1
ATOM 602 C C . PRO A 1 82 ? -13.716 -1.748 10.983 1.00 95.62 82 PRO A C 1
ATOM 604 O O . PRO A 1 82 ? -13.565 -1.197 9.895 1.00 95.62 82 PRO A O 1
ATOM 607 N N . GLU A 1 83 ? -14.429 -1.197 11.970 1.00 97.06 83 GLU A N 1
ATOM 608 C CA . GLU A 1 83 ? -15.213 0.037 11.809 1.00 97.06 83 GLU A CA 1
ATOM 609 C C . GLU A 1 83 ? -14.322 1.277 11.644 1.00 97.06 83 GLU A C 1
ATOM 611 O O . GLU A 1 83 ? -14.740 2.299 11.102 1.00 97.06 83 GLU A O 1
ATOM 616 N N . LYS A 1 84 ? -13.059 1.188 12.077 1.00 96.25 84 LYS A N 1
ATOM 617 C CA . LYS A 1 84 ? -12.054 2.244 11.886 1.00 96.25 84 LYS A CA 1
ATOM 618 C C . LYS A 1 84 ? -11.332 2.143 10.547 1.00 96.25 84 LYS A C 1
ATOM 620 O O . LYS A 1 84 ? -10.592 3.060 10.188 1.00 96.25 84 LYS A O 1
ATOM 625 N N . ARG A 1 85 ? -11.499 1.040 9.811 1.00 97.19 85 ARG A N 1
ATOM 626 C CA . ARG A 1 85 ? -10.851 0.855 8.513 1.00 97.19 85 ARG A CA 1
ATOM 627 C C . ARG A 1 85 ? -11.637 1.616 7.437 1.00 97.19 85 ARG A C 1
ATOM 629 O O . ARG A 1 85 ? -12.837 1.398 7.291 1.00 97.19 85 ARG A O 1
ATOM 636 N N . PRO A 1 86 ? -10.988 2.478 6.636 1.00 97.44 86 PRO A N 1
ATOM 637 C CA . PRO A 1 86 ? -11.671 3.173 5.552 1.00 97.44 86 PRO A CA 1
ATOM 638 C C . PRO A 1 86 ? -12.148 2.196 4.468 1.00 97.44 86 PRO A C 1
ATOM 640 O O . PRO A 1 86 ? -11.498 1.188 4.181 1.00 97.44 86 PRO A O 1
ATOM 643 N N . SER A 1 87 ? -13.259 2.535 3.812 1.00 97.75 87 SER A N 1
ATOM 644 C CA . SER A 1 87 ? -13.733 1.815 2.628 1.00 97.75 87 SER A CA 1
ATOM 645 C C . SER A 1 87 ? -12.766 1.971 1.448 1.00 97.75 87 SER A C 1
ATOM 647 O O . SER A 1 87 ? -11.982 2.922 1.383 1.00 97.75 87 SER A O 1
ATOM 649 N N . ALA A 1 88 ? -12.865 1.075 0.462 1.00 97.12 88 ALA A N 1
ATOM 650 C CA . ALA A 1 88 ? -12.046 1.144 -0.749 1.00 97.12 88 ALA A CA 1
ATOM 651 C C . ALA A 1 88 ? -12.218 2.477 -1.501 1.00 97.12 88 ALA A C 1
ATOM 653 O O . ALA A 1 88 ? -11.233 3.067 -1.939 1.00 97.12 88 ALA A O 1
ATOM 654 N N . THR A 1 89 ? -13.449 2.987 -1.603 1.00 97.44 89 THR A N 1
ATOM 655 C CA . THR A 1 89 ? -13.760 4.277 -2.242 1.00 97.44 89 THR A CA 1
ATOM 656 C C . THR A 1 89 ? -13.141 5.468 -1.519 1.00 97.44 89 THR A C 1
ATOM 658 O O . THR A 1 89 ? -12.718 6.413 -2.174 1.00 97.44 89 THR A O 1
ATOM 661 N N . THR A 1 90 ? -13.048 5.435 -0.190 1.00 96.81 90 THR A N 1
ATOM 662 C CA . THR A 1 90 ? -12.329 6.467 0.572 1.00 96.81 90 THR A CA 1
ATOM 663 C C . THR A 1 90 ? -10.819 6.334 0.377 1.00 96.81 90 THR A C 1
ATOM 665 O O . THR A 1 90 ? -10.105 7.325 0.222 1.00 96.81 90 THR A O 1
ATOM 668 N N . LEU A 1 91 ? -10.324 5.097 0.351 1.00 96.88 91 LEU A N 1
ATOM 669 C CA . LEU A 1 91 ? -8.903 4.789 0.290 1.00 96.88 91 LEU A CA 1
ATOM 670 C C . LEU A 1 91 ? -8.259 5.182 -1.052 1.00 96.88 91 LEU A C 1
ATOM 672 O O . LEU A 1 91 ? -7.103 5.600 -1.064 1.00 96.88 91 LEU A O 1
ATOM 676 N N . THR A 1 92 ? -8.991 5.134 -2.170 1.00 95.56 92 THR A N 1
ATOM 677 C CA . THR A 1 92 ? -8.486 5.605 -3.478 1.00 95.56 92 THR A CA 1
ATOM 678 C C . THR A 1 92 ? -8.124 7.095 -3.479 1.00 95.56 92 THR A C 1
ATOM 680 O O . THR A 1 92 ? -7.261 7.510 -4.250 1.00 95.56 92 THR A O 1
ATOM 683 N N . GLY A 1 93 ? -8.723 7.897 -2.589 1.00 95.88 93 GLY A N 1
ATOM 684 C CA . GLY A 1 93 ? -8.390 9.311 -2.386 1.00 95.88 93 GLY A CA 1
ATOM 685 C C . GLY A 1 93 ? -7.148 9.564 -1.521 1.00 95.88 93 GLY A C 1
ATOM 686 O O . GLY A 1 93 ? -6.748 10.719 -1.346 1.00 95.88 93 GLY A O 1
ATOM 687 N N . HIS A 1 94 ? -6.525 8.517 -0.968 1.00 98.19 94 HIS A N 1
ATOM 688 C CA . HIS A 1 94 ? -5.372 8.645 -0.079 1.00 98.19 94 HIS A CA 1
ATOM 689 C C . HIS A 1 94 ? -4.169 9.296 -0.797 1.00 98.19 94 HIS A C 1
ATOM 691 O O . HIS A 1 94 ? -3.886 8.959 -1.952 1.00 98.19 94 HIS A O 1
ATOM 697 N N . PRO A 1 95 ? -3.390 10.180 -0.136 1.00 97.88 95 PRO A N 1
ATOM 698 C CA . PRO A 1 95 ? -2.230 10.839 -0.745 1.00 97.88 95 PRO A CA 1
ATOM 699 C C . PRO A 1 95 ? -1.197 9.893 -1.369 1.00 97.88 95 PRO A C 1
ATOM 701 O O . PRO A 1 95 ? -0.524 10.273 -2.323 1.00 97.88 95 PRO A O 1
ATOM 704 N N . PHE A 1 96 ? -1.111 8.653 -0.880 1.00 97.62 96 PHE A N 1
ATOM 705 C CA . PHE A 1 96 ? -0.272 7.606 -1.471 1.00 97.62 96 PHE A CA 1
ATOM 706 C C . PHE A 1 96 ? -0.544 7.407 -2.970 1.00 97.62 96 PHE A C 1
ATOM 708 O O . PHE A 1 96 ? 0.399 7.222 -3.731 1.00 97.62 96 PHE A O 1
ATOM 715 N N . PHE A 1 97 ? -1.791 7.516 -3.434 1.00 96.00 97 PHE A N 1
ATOM 716 C CA . PHE A 1 97 ? -2.120 7.344 -4.853 1.00 96.00 97 PHE A CA 1
ATOM 717 C C . PHE A 1 97 ? -1.881 8.602 -5.696 1.00 96.00 97 PHE A C 1
ATOM 719 O O . PHE A 1 97 ? -1.775 8.502 -6.916 1.00 96.00 97 PHE A O 1
ATOM 726 N N . LYS A 1 98 ? -1.694 9.780 -5.078 1.00 94.50 98 LYS A N 1
ATOM 727 C CA . LYS A 1 98 ? -1.420 11.038 -5.803 1.00 94.50 98 LYS A CA 1
ATOM 728 C C . LYS A 1 98 ? -0.078 11.033 -6.543 1.00 94.50 98 LYS A C 1
ATOM 730 O O . LYS A 1 98 ? 0.142 11.872 -7.411 1.00 94.50 98 LYS A O 1
ATOM 735 N N . GLN A 1 99 ? 0.816 10.096 -6.222 1.00 93.12 99 GLN A N 1
ATOM 736 C CA . GLN A 1 99 ? 2.078 9.921 -6.946 1.00 93.12 99 GLN A CA 1
ATOM 737 C C . GLN A 1 99 ? 1.894 9.308 -8.348 1.00 93.12 99 GLN A C 1
ATOM 739 O O . GLN A 1 99 ? 2.791 9.414 -9.185 1.00 93.12 99 GLN A O 1
ATOM 744 N N . ILE A 1 100 ? 0.741 8.686 -8.628 1.00 92.62 100 ILE A N 1
ATOM 745 C CA . ILE A 1 100 ? 0.460 8.025 -9.905 1.00 92.62 100 ILE A CA 1
ATOM 746 C C . ILE A 1 100 ? 0.060 9.081 -10.942 1.00 92.62 100 ILE A C 1
ATOM 748 O O . ILE A 1 100 ? -1.047 9.610 -10.919 1.00 92.62 100 ILE A O 1
ATOM 752 N N . LYS A 1 101 ? 0.978 9.386 -11.865 1.00 93.31 101 LYS A N 1
ATOM 753 C CA . LYS A 1 101 ? 0.783 10.399 -12.925 1.00 93.31 101 LYS A CA 1
ATOM 754 C C . LYS A 1 101 ? 0.495 9.810 -14.306 1.00 93.31 101 LYS A C 1
ATOM 756 O O . LYS A 1 101 ? -0.034 10.501 -15.169 1.00 93.31 101 LYS A O 1
ATOM 761 N N . ARG A 1 102 ? 0.889 8.556 -14.530 1.00 95.19 102 ARG A N 1
ATOM 762 C CA . ARG A 1 102 ? 0.758 7.848 -15.809 1.00 95.19 102 ARG A CA 1
ATOM 763 C C . ARG A 1 102 ? -0.251 6.720 -15.680 1.00 95.19 102 ARG A C 1
ATOM 765 O O . ARG A 1 102 ? -0.469 6.200 -14.585 1.00 95.19 102 ARG A O 1
ATOM 772 N N . ARG A 1 103 ? -0.840 6.318 -16.807 1.00 95.88 103 ARG A N 1
ATOM 773 C CA . ARG A 1 103 ? -1.721 5.148 -16.843 1.00 95.88 103 ARG A CA 1
ATOM 774 C C . ARG A 1 103 ? -0.935 3.894 -16.431 1.00 95.88 103 ARG A C 1
ATOM 776 O O . ARG A 1 103 ? 0.208 3.740 -16.870 1.00 95.88 103 ARG A O 1
ATOM 783 N N . PRO A 1 104 ? -1.522 2.973 -15.643 1.00 93.69 104 PRO A N 1
ATOM 784 C CA . PRO A 1 104 ? -0.836 1.751 -15.219 1.00 93.69 104 PRO A CA 1
ATOM 785 C C . PRO A 1 104 ? -0.281 0.926 -16.386 1.00 93.69 104 PRO A C 1
ATOM 787 O O . PRO A 1 104 ? 0.834 0.425 -16.295 1.00 93.69 104 PRO A O 1
ATOM 790 N N . SER A 1 105 ? -1.007 0.868 -17.509 1.00 93.44 105 SER A N 1
ATOM 791 C CA . SER A 1 105 ? -0.583 0.185 -18.741 1.00 93.44 105 SER A CA 1
ATOM 792 C C . SER A 1 105 ? 0.734 0.707 -19.323 1.00 93.44 105 SER A C 1
ATOM 794 O O . SER A 1 105 ? 1.394 -0.005 -20.070 1.00 93.44 105 SER A O 1
ATOM 796 N N . GLU A 1 106 ? 1.117 1.941 -18.998 1.00 94.00 106 GLU A N 1
ATOM 797 C CA . GLU A 1 106 ? 2.333 2.575 -19.504 1.00 94.00 106 GLU A CA 1
ATOM 798 C C . GLU A 1 106 ? 3.491 2.540 -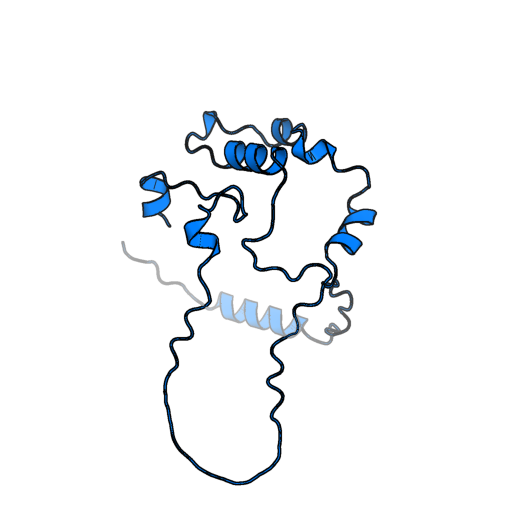18.500 1.00 94.00 106 GLU A C 1
ATOM 800 O O . GLU A 1 106 ? 4.647 2.509 -18.911 1.00 94.00 106 GLU A O 1
ATOM 805 N N . ALA A 1 107 ? 3.199 2.589 -17.19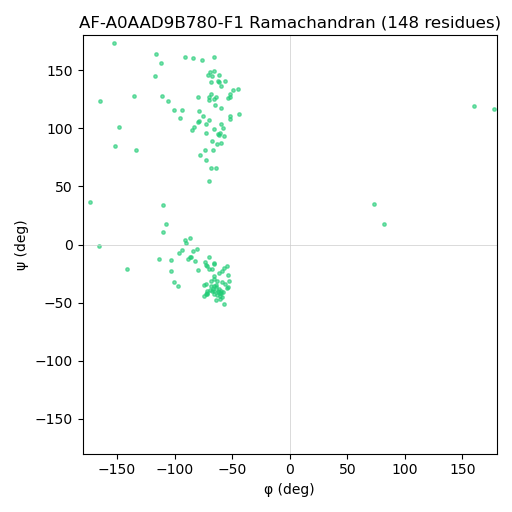6 1.00 93.88 107 ALA A N 1
ATOM 806 C CA . ALA A 1 107 ? 4.216 2.696 -16.146 1.00 93.88 107 ALA A CA 1
ATOM 807 C C . ALA A 1 107 ? 4.586 1.348 -15.508 1.00 93.88 107 ALA A C 1
ATOM 809 O O . ALA A 1 107 ? 5.747 1.127 -15.170 1.00 93.88 107 ALA A O 1
ATOM 810 N N . LEU A 1 108 ? 3.621 0.435 -15.340 1.00 93.31 108 LEU A N 1
ATOM 811 C CA . LEU A 1 108 ? 3.862 -0.841 -14.659 1.00 93.31 108 LEU A CA 1
ATOM 812 C C . LEU A 1 108 ? 4.886 -1.740 -15.367 1.00 93.31 108 LEU A C 1
ATOM 814 O O . LEU A 1 108 ? 5.719 -2.299 -14.657 1.00 93.31 108 LEU A O 1
ATOM 818 N N . PRO A 1 109 ? 4.905 -1.875 -16.711 1.00 93.62 109 PRO A N 1
ATOM 819 C CA . PRO A 1 109 ? 5.891 -2.735 -17.371 1.00 93.62 109 PRO A CA 1
ATOM 820 C C . PRO A 1 109 ? 7.341 -2.327 -17.081 1.00 93.62 109 PRO A C 1
ATOM 822 O O . PRO A 1 109 ? 8.222 -3.177 -17.004 1.00 93.62 109 PRO A O 1
ATOM 825 N N . GLU A 1 110 ? 7.593 -1.028 -16.904 1.00 93.06 110 GLU A N 1
ATOM 826 C CA . GLU A 1 110 ? 8.914 -0.506 -16.558 1.00 93.06 110 GLU A CA 1
ATOM 827 C C . GLU A 1 110 ? 9.265 -0.780 -15.090 1.00 93.06 110 GLU A C 1
ATOM 829 O O . GLU A 1 110 ? 10.365 -1.250 -14.808 1.00 93.06 110 GLU A O 1
ATOM 834 N N . LEU A 1 111 ? 8.319 -0.553 -14.172 1.00 93.06 111 LEU A N 1
ATOM 835 C CA . LEU A 1 111 ? 8.501 -0.782 -12.733 1.00 93.06 111 LEU A CA 1
ATOM 836 C C . LEU A 1 111 ? 8.686 -2.259 -12.365 1.00 93.06 111 LEU A C 1
ATOM 838 O O . LEU A 1 111 ? 9.299 -2.559 -11.345 1.00 93.06 111 LEU A O 1
ATOM 842 N N . LEU A 1 112 ? 8.138 -3.172 -13.168 1.00 93.69 112 LEU A N 1
ATOM 843 C CA . LEU A 1 112 ? 8.228 -4.613 -12.932 1.00 93.69 112 LEU A CA 1
ATOM 844 C C . LEU A 1 112 ? 9.525 -5.233 -13.457 1.00 93.69 112 LEU A C 1
ATOM 846 O O . LEU A 1 112 ? 9.768 -6.412 -13.204 1.00 93.69 112 LEU A O 1
ATOM 850 N N . ARG A 1 113 ? 10.381 -4.477 -14.157 1.00 92.19 113 ARG A N 1
ATOM 851 C CA . ARG A 1 113 ? 11.675 -5.004 -14.604 1.00 92.19 113 ARG A CA 1
ATOM 852 C C . ARG A 1 113 ? 12.491 -5.526 -13.410 1.00 92.19 113 ARG A C 1
ATOM 854 O O . ARG A 1 113 ? 12.497 -4.898 -12.354 1.00 92.19 113 ARG A O 1
ATOM 861 N N . PRO A 1 114 ? 13.201 -6.655 -13.572 1.00 92.56 114 PRO A N 1
ATOM 862 C CA . PRO A 1 114 ? 13.435 -7.392 -14.821 1.00 92.56 114 PRO A CA 1
ATOM 863 C C . PRO A 1 114 ? 12.340 -8.415 -15.190 1.00 92.56 114 PRO A C 1
ATOM 865 O O . PRO A 1 114 ? 12.506 -9.149 -16.162 1.00 92.56 114 PRO A O 1
ATOM 868 N N . VAL A 1 115 ? 11.234 -8.492 -14.443 1.00 93.44 115 VAL A N 1
ATOM 869 C CA . VAL A 1 115 ? 10.163 -9.474 -14.672 1.00 93.44 115 VAL A CA 1
ATOM 870 C C . VAL A 1 115 ? 9.432 -9.167 -15.982 1.00 93.44 115 VAL A C 1
ATOM 872 O O . VAL A 1 115 ? 9.001 -8.039 -16.216 1.00 93.44 115 VAL A O 1
ATOM 875 N N . THR A 1 116 ? 9.277 -10.181 -16.836 1.00 88.56 116 THR A N 1
ATOM 876 C CA . THR A 1 116 ? 8.545 -10.090 -18.109 1.00 88.56 116 THR A CA 1
ATOM 877 C C . THR A 1 116 ? 7.327 -11.016 -18.101 1.00 88.56 116 THR A C 1
ATOM 879 O O . THR A 1 116 ? 7.371 -12.080 -17.479 1.00 88.56 116 THR A O 1
ATOM 882 N N . PRO A 1 117 ? 6.211 -10.617 -18.739 1.00 89.94 117 PRO A N 1
ATOM 883 C CA . PRO A 1 117 ? 5.018 -11.450 -18.803 1.00 89.94 117 PRO A CA 1
ATOM 884 C C . PRO A 1 117 ? 5.240 -12.659 -19.717 1.00 89.94 117 PRO A C 1
ATOM 886 O O . PRO A 1 117 ? 5.903 -12.560 -20.747 1.00 89.94 117 PRO A O 1
ATOM 889 N N . ILE A 1 118 ? 4.621 -13.788 -19.374 1.00 89.94 118 ILE A N 1
ATOM 890 C CA . ILE A 1 118 ? 4.548 -14.955 -20.257 1.00 89.94 118 ILE A CA 1
ATOM 891 C C . ILE A 1 118 ? 3.445 -14.675 -21.284 1.00 89.94 118 ILE A C 1
ATOM 893 O O . ILE A 1 118 ? 2.266 -14.659 -20.936 1.00 89.94 118 ILE A O 1
ATOM 897 N N . THR A 1 119 ? 3.820 -14.390 -22.531 1.00 86.75 119 THR A N 1
ATOM 898 C CA . THR A 1 119 ? 2.877 -13.983 -23.592 1.00 86.75 119 THR A CA 1
ATOM 899 C C . THR A 1 119 ? 2.545 -15.087 -24.592 1.00 86.75 119 THR A C 1
ATOM 901 O O . THR A 1 119 ? 1.591 -14.941 -25.351 1.00 86.75 119 THR A O 1
ATOM 904 N N . ASN A 1 120 ? 3.303 -16.187 -24.604 1.00 77.81 120 ASN A N 1
ATOM 905 C CA . ASN A 1 120 ? 3.136 -17.257 -25.584 1.00 77.81 120 ASN A CA 1
ATOM 906 C C . ASN A 1 120 ? 2.354 -18.420 -24.967 1.00 77.81 120 ASN A C 1
ATOM 908 O O . ASN A 1 120 ? 2.843 -19.085 -24.057 1.00 77.81 120 ASN A O 1
ATOM 912 N N . PHE A 1 121 ? 1.162 -18.681 -25.503 1.00 69.69 121 PHE A N 1
ATOM 913 C CA . PHE A 1 121 ? 0.343 -19.860 -25.194 1.00 69.69 121 PHE A CA 1
ATOM 914 C C . PHE A 1 121 ? 0.320 -20.875 -26.353 1.00 69.69 121 PHE A C 1
ATOM 916 O O . PHE A 1 121 ? -0.539 -21.754 -26.405 1.00 69.69 121 PHE A O 1
ATOM 923 N N . GLU A 1 122 ? 1.266 -20.787 -27.292 1.00 64.88 122 GLU A N 1
ATOM 924 C CA . GLU A 1 122 ? 1.451 -21.790 -28.348 1.00 64.88 122 GLU A CA 1
ATOM 925 C C . GLU A 1 122 ? 2.079 -23.060 -27.761 1.00 64.88 122 GLU A C 1
ATOM 927 O O . GLU A 1 122 ? 3.288 -23.269 -27.797 1.00 64.88 122 GLU A O 1
ATOM 932 N N . GLY A 1 123 ? 1.236 -23.891 -27.151 1.00 57.53 123 GLY A N 1
ATOM 933 C CA . GLY A 1 123 ? 1.640 -25.176 -26.578 1.00 57.53 123 GLY A CA 1
ATOM 934 C C . GLY A 1 123 ? 0.500 -26.133 -26.233 1.00 57.53 123 GLY A C 1
ATOM 935 O O . GLY A 1 123 ? 0.763 -27.249 -25.804 1.00 57.53 123 GLY A O 1
ATOM 936 N N . THR A 1 124 ? -0.761 -25.748 -26.438 1.00 49.28 124 THR A N 1
ATOM 937 C CA . THR A 1 124 ? -1.891 -26.688 -26.453 1.00 49.28 124 THR A CA 1
ATOM 938 C C . THR A 1 124 ? -2.761 -26.375 -27.658 1.00 49.28 124 THR A C 1
ATOM 940 O O . THR A 1 124 ? -3.774 -25.687 -27.592 1.00 49.28 124 THR A O 1
ATOM 943 N N . GLN A 1 125 ? -2.328 -26.885 -28.809 1.00 43.88 125 GLN A N 1
ATOM 944 C CA . GLN A 1 125 ? -3.258 -27.187 -29.886 1.00 43.88 125 GLN A CA 1
ATOM 945 C C . GLN A 1 125 ? -4.379 -28.051 -29.276 1.00 43.88 125 GLN A C 1
ATOM 947 O O . GLN A 1 125 ? -4.062 -29.060 -28.642 1.00 43.88 125 GLN A O 1
ATOM 952 N N . PRO A 1 126 ? -5.667 -27.702 -29.424 1.00 47.22 126 PRO A N 1
ATOM 953 C CA . PRO A 1 126 ? -6.751 -28.606 -29.078 1.00 47.22 126 PRO A CA 1
ATOM 954 C C . PRO A 1 126 ? -6.799 -29.701 -30.149 1.00 47.22 126 PRO A C 1
ATOM 956 O O . PRO A 1 126 ? -7.664 -29.705 -31.018 1.00 47.22 126 PRO A O 1
ATOM 959 N N . GLN A 1 127 ? -5.823 -30.605 -30.132 1.00 51.69 127 GLN A N 1
ATOM 960 C CA . GLN A 1 127 ? -6.002 -31.926 -30.703 1.00 51.69 127 GLN A CA 1
ATOM 961 C C . GLN A 1 127 ? -6.408 -32.856 -29.559 1.00 51.69 127 GLN A C 1
ATOM 963 O O . GLN A 1 127 ? -5.651 -33.128 -28.633 1.00 51.69 127 GLN A O 1
ATOM 968 N N . ASP A 1 128 ? -7.679 -33.251 -29.618 1.00 47.69 128 ASP A N 1
ATOM 969 C CA . ASP A 1 128 ? -8.227 -34.474 -29.029 1.00 47.69 128 ASP A CA 1
ATOM 970 C C . ASP A 1 128 ? -8.410 -34.551 -27.501 1.00 47.69 128 ASP A C 1
ATOM 972 O O . ASP A 1 128 ? -8.327 -35.630 -26.924 1.00 47.69 128 ASP A O 1
ATOM 976 N N . SER A 1 129 ? -8.753 -33.450 -26.818 1.00 51.81 129 SER A N 1
ATOM 977 C CA . SER A 1 129 ? -9.081 -33.493 -25.370 1.00 51.81 129 SER A CA 1
ATOM 978 C C . SER A 1 129 ? -10.578 -33.583 -25.025 1.00 51.81 129 SER A C 1
ATOM 980 O O . SER A 1 129 ? -10.919 -33.825 -23.867 1.00 51.81 129 SER A O 1
ATOM 982 N N . ASN A 1 130 ? -11.496 -33.464 -25.996 1.00 53.34 130 ASN A N 1
ATOM 983 C CA . ASN A 1 130 ? -12.934 -33.646 -25.724 1.00 53.34 130 ASN A CA 1
ATOM 984 C C . ASN A 1 130 ? -13.297 -35.095 -25.347 1.00 53.34 130 ASN A C 1
ATOM 986 O O . ASN A 1 130 ? -14.326 -35.317 -24.714 1.00 53.34 130 ASN A O 1
ATOM 990 N N . SER A 1 131 ? -12.461 -36.076 -25.699 1.00 58.12 131 SER A N 1
ATOM 991 C CA . SER A 1 131 ? -12.645 -37.481 -25.314 1.00 58.12 131 SER A CA 1
ATOM 992 C C . SER A 1 131 ? -12.302 -37.735 -23.840 1.00 58.12 131 SER A C 1
ATOM 994 O O . SER A 1 131 ? -12.969 -38.530 -23.181 1.00 58.12 131 SER A O 1
ATOM 996 N N . GLY A 1 132 ? -11.302 -37.028 -23.298 1.00 59.97 132 GLY A N 1
ATOM 997 C CA . GLY A 1 132 ? -10.851 -37.189 -21.914 1.00 59.97 132 GLY A CA 1
ATOM 998 C C . GLY A 1 132 ? -11.842 -36.634 -20.891 1.00 59.97 132 GLY A C 1
ATOM 999 O O . GLY A 1 132 ? -12.122 -37.290 -19.893 1.00 59.97 132 GLY A O 1
ATOM 1000 N N . LEU A 1 133 ? -12.423 -35.459 -21.158 1.00 60.44 133 LEU A N 1
ATOM 1001 C CA . LEU A 1 133 ? -13.374 -34.818 -20.240 1.00 60.44 133 LEU A CA 1
ATOM 1002 C C . LEU A 1 133 ? -14.676 -35.617 -20.087 1.00 60.44 133 LEU A C 1
ATOM 1004 O O . LEU A 1 133 ? -15.126 -35.820 -18.963 1.00 60.44 133 LEU A O 1
ATOM 1008 N N . ALA A 1 134 ? -15.227 -36.142 -21.185 1.00 62.91 134 ALA A N 1
ATOM 1009 C CA . ALA A 1 134 ? -16.424 -36.987 -21.143 1.00 62.91 134 ALA A CA 1
ATOM 1010 C C . ALA A 1 134 ? -16.171 -38.321 -20.412 1.00 62.91 134 ALA A C 1
ATOM 1012 O O . ALA A 1 134 ? -17.026 -38.811 -19.675 1.00 62.91 134 ALA A O 1
ATOM 1013 N N . SER A 1 135 ? -14.971 -38.896 -20.567 1.00 68.31 135 SER A N 1
ATOM 1014 C CA . SER A 1 135 ? -14.582 -40.110 -19.840 1.00 68.31 135 SER A CA 1
ATOM 1015 C C . SER A 1 135 ? -14.418 -39.864 -18.337 1.00 68.31 135 SER A C 1
ATOM 1017 O O . SER A 1 135 ? -14.736 -40.744 -17.539 1.00 68.31 135 SER A O 1
ATOM 1019 N N . LEU A 1 136 ? -13.926 -38.685 -17.944 1.00 70.25 136 LEU A N 1
ATOM 1020 C CA . LEU A 1 136 ? -13.781 -38.291 -16.540 1.00 70.25 136 LEU A CA 1
ATOM 1021 C C . LEU A 1 136 ? -15.138 -38.000 -15.889 1.00 70.25 136 LEU A C 1
ATOM 1023 O O . LEU A 1 136 ? -15.377 -38.446 -14.772 1.00 70.25 136 LEU A O 1
ATOM 1027 N N . GLU A 1 137 ? -16.043 -37.320 -16.596 1.00 73.00 137 GLU A N 1
ATOM 1028 C CA . GLU A 1 137 ? -17.423 -37.091 -16.146 1.00 73.00 137 GLU A CA 1
ATOM 1029 C C . GLU A 1 137 ? -18.159 -38.417 -15.907 1.00 73.00 137 GLU A C 1
ATOM 1031 O O . GLU A 1 137 ? -18.752 -38.620 -14.846 1.00 73.00 137 GLU A O 1
ATOM 1036 N N . SER A 1 138 ? -18.029 -39.369 -16.839 1.00 74.12 138 SER A N 1
ATOM 1037 C CA . SER A 1 138 ? -18.602 -40.706 -16.674 1.00 74.12 138 SER A CA 1
ATOM 1038 C C . SER A 1 138 ? -18.015 -41.443 -15.464 1.00 74.12 138 SER A C 1
ATOM 1040 O O . SER A 1 138 ? -18.759 -42.116 -14.753 1.00 74.12 138 SER A O 1
ATOM 1042 N N . GLY A 1 139 ? -16.713 -41.299 -15.195 1.00 76.56 139 GLY A N 1
ATOM 1043 C CA . GLY A 1 139 ? -16.064 -41.896 -14.025 1.00 76.56 139 GLY A CA 1
ATOM 1044 C C . GLY A 1 139 ? -16.538 -41.299 -12.697 1.00 76.56 139 GLY A C 1
ATOM 1045 O O . GLY A 1 139 ? -16.743 -42.034 -11.736 1.00 76.56 139 GLY A O 1
ATOM 1046 N N . LEU A 1 140 ? -16.770 -39.983 -12.650 1.00 72.56 140 LEU A N 1
ATOM 1047 C CA . LEU A 1 140 ? -17.262 -39.293 -11.453 1.00 72.56 140 LEU A CA 1
ATOM 1048 C C . LEU A 1 140 ? -18.736 -39.592 -11.166 1.00 72.56 140 LEU A C 1
ATOM 1050 O O . LEU A 1 140 ? -19.114 -39.699 -10.005 1.00 72.56 140 LEU A O 1
ATOM 1054 N N . SER A 1 141 ? -19.554 -39.783 -12.206 1.00 72.12 141 SER A N 1
ATOM 1055 C CA . SER A 1 141 ? -20.973 -40.136 -12.051 1.00 72.12 141 SER A CA 1
ATOM 1056 C C . SER A 1 141 ? -21.210 -41.520 -11.432 1.00 72.12 141 SER A C 1
ATOM 1058 O O . SER A 1 141 ? -22.315 -41.804 -10.980 1.00 72.12 141 SER A O 1
ATOM 1060 N N . HIS A 1 142 ? -20.184 -42.377 -11.413 1.00 72.62 142 HIS A N 1
ATOM 1061 C CA . HIS A 1 142 ? -20.254 -43.722 -10.845 1.00 72.62 142 HIS A CA 1
ATOM 1062 C C . HIS A 1 142 ? -19.798 -43.794 -9.377 1.00 72.62 142 HIS A C 1
ATOM 1064 O O . HIS A 1 142 ? -19.880 -44.854 -8.763 1.00 72.62 142 HIS A O 1
ATOM 1070 N N . LEU A 1 143 ? -19.308 -42.691 -8.801 1.00 76.81 143 LEU A N 1
ATOM 1071 C CA . LEU A 1 143 ? -18.931 -42.645 -7.391 1.00 76.81 143 LEU A CA 1
ATOM 1072 C C . LEU A 1 143 ? -20.175 -42.342 -6.547 1.00 76.81 143 LEU A C 1
ATOM 1074 O O . LEU A 1 143 ? -20.579 -41.188 -6.420 1.00 76.81 143 LEU A O 1
ATOM 1078 N N . GLU A 1 144 ? -20.781 -43.380 -5.970 1.00 74.44 144 GLU A N 1
ATOM 1079 C CA . GLU A 1 144 ? -21.730 -43.203 -4.869 1.00 74.44 144 GLU A CA 1
ATOM 1080 C C . GLU A 1 144 ? -20.959 -42.759 -3.618 1.00 74.44 144 GLU A C 1
ATOM 1082 O O . GLU A 1 144 ? -19.957 -43.363 -3.234 1.00 74.44 144 GLU A O 1
ATOM 1087 N N . VAL A 1 145 ? -21.397 -41.653 -3.018 1.00 75.38 1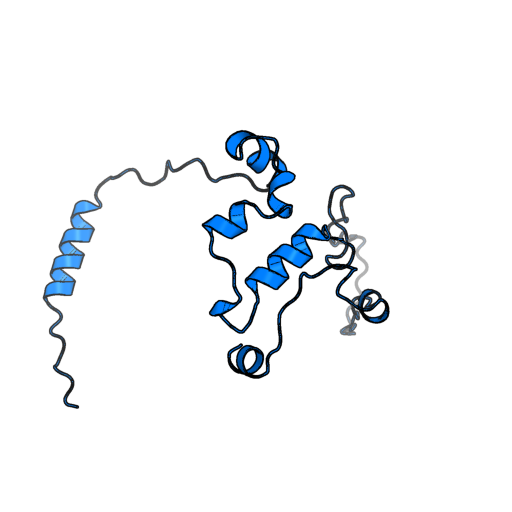45 VAL A N 1
ATOM 1088 C CA . VAL A 1 145 ? -20.885 -41.166 -1.735 1.00 75.38 145 VAL A CA 1
ATOM 1089 C C . VAL A 1 145 ? -21.806 -41.729 -0.663 1.00 75.38 145 VAL A C 1
ATOM 1091 O O . VAL A 1 145 ? -22.989 -41.393 -0.655 1.00 75.38 145 VAL A O 1
ATOM 1094 N N . ASP A 1 146 ? -21.277 -42.585 0.209 1.00 80.38 146 ASP A N 1
ATOM 1095 C CA . ASP A 1 146 ? -22.024 -43.079 1.365 1.00 80.38 146 ASP A CA 1
ATOM 1096 C C . ASP A 1 146 ? -22.454 -41.906 2.260 1.00 80.38 146 ASP A C 1
ATOM 1098 O O . ASP A 1 146 ? -21.672 -40.984 2.523 1.00 80.38 146 ASP A O 1
ATOM 1102 N N . ASP A 1 147 ? -23.706 -41.940 2.721 1.00 77.88 147 ASP A N 1
ATOM 1103 C CA . ASP A 1 147 ? -24.233 -40.953 3.661 1.00 77.88 147 ASP A CA 1
ATOM 1104 C C . ASP A 1 147 ? -23.486 -41.093 4.996 1.00 77.88 147 ASP A C 1
ATOM 1106 O O . ASP A 1 147 ? -23.392 -42.177 5.577 1.00 77.88 147 ASP A O 1
ATOM 1110 N N . TRP A 1 148 ? -22.914 -39.991 5.477 1.00 79.12 148 TRP A N 1
ATOM 1111 C CA . TRP A 1 148 ? -22.229 -39.975 6.764 1.00 79.12 148 TRP A CA 1
ATOM 1112 C C . TRP A 1 148 ? -23.273 -39.985 7.885 1.00 79.12 148 TRP A C 1
ATOM 1114 O O . TRP A 1 148 ? -23.967 -38.989 8.088 1.00 79.12 148 TRP A O 1
ATOM 1124 N N . ASP A 1 149 ? -23.369 -41.094 8.621 1.00 68.31 149 ASP A N 1
ATOM 1125 C CA . ASP A 1 149 ? -24.185 -41.190 9.839 1.00 68.31 149 ASP A CA 1
ATOM 1126 C C . ASP A 1 149 ? -23.526 -40.343 10.948 1.00 68.31 149 ASP A C 1
ATOM 1128 O O . ASP A 1 149 ? -22.459 -40.697 11.465 1.00 68.31 149 ASP A O 1
ATOM 1132 N N . PHE A 1 150 ? -24.131 -39.193 11.264 1.00 64.56 150 PHE A N 1
ATOM 1133 C CA . PHE A 1 150 ? -23.729 -38.293 12.355 1.00 64.56 150 PHE A CA 1
ATOM 1134 C C . PHE A 1 150 ? -24.533 -38.545 13.632 1.00 64.56 150 PHE A C 1
ATOM 1136 O O . PHE A 1 150 ? -25.779 -38.638 13.543 1.00 64.56 150 PHE A O 1
#

Radius of gyration: 27.07 Å; Cα contacts (8 Å, |Δi|>4): 54; chains: 1; bounding box: 71×55×51 Å

Foldseek 3Di:
DVVCLVVVPFDFDQEQVPDPPVVVPPDPPCPPPPPDDDDDDDPDPPPPPPPDQPPPPRDDSHHDDDDPLVRVLVVLVRDSDPVSRDDPVVSCPRVVVVVDPDDCVPPVVVVPPPDDDDDDPPPDDPDPCVVVVVVVVVVVVPDDDDDDDD

Organism: Dissostichus eleginoides (NCBI:txid100907)

Nearest PDB structures (foldseek):
  5y8u-assembly1_A  TM=6.775E-01  e=8.448E-02  Homo sapiens
  7kac-assembly1_A  TM=6.846E-01  e=1.544E-01  Homo sapiens
  4fr4-assembly1_A  TM=4.256E-01  e=1.319E+00  Homo sapiens

Secondary structure (DSSP, 8-state):
-HHHHHHT------STTTS-TTGGG-----------------------------TTT-S-GGG----HHHHHHHHHHT-SSGGGSPPHHHHTTSGGGGG--S-HHHHHHHHTTT-------TT---SS-HHHHHHHHHHHTT--------